Protein AF-A0A151RVY6-F1 (afdb_monomer_lite)

Sequence (149 aa):
MCSLENFLIPRYDILRGIVQDDQKVVRTLKSAANSIIYSDVLKTLVPNINVLRQSSVPQASISLLMVHFPCTAYMKHSKFLEALKTARGIGFDPLKRNLIYALVVLLNTNKTMQDSKFKVYERWGWNHKLALQAFRKFPVFMMLSKETY

Organism: Cajanus cajan (NCBI:txid3821)

Structure (mmCIF, N/CA/C/O backbone):
data_AF-A0A151RVY6-F1
#
_entry.id   AF-A0A151RVY6-F1
#
loop_
_atom_site.group_PDB
_atom_site.id
_atom_site.type_symbol
_atom_site.label_atom_id
_atom_site.label_alt_id
_atom_site.label_comp_id
_atom_site.label_asym_id
_atom_site.label_entity_id
_atom_site.label_seq_id
_atom_si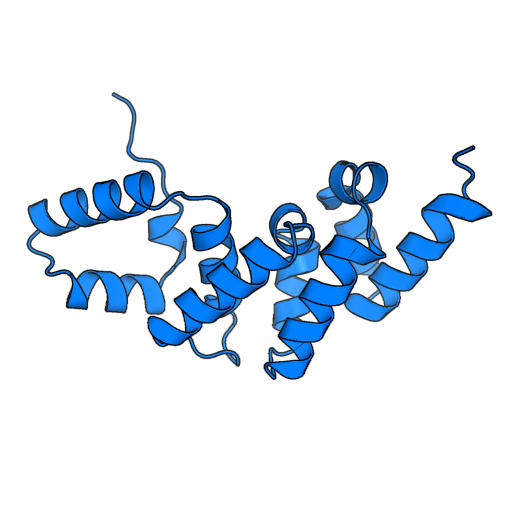te.pdbx_PDB_ins_code
_atom_site.Cartn_x
_atom_site.Cartn_y
_atom_site.Cartn_z
_atom_site.occupancy
_atom_site.B_iso_or_equiv
_atom_site.auth_seq_id
_atom_site.auth_comp_id
_atom_site.auth_asym_id
_atom_site.auth_atom_id
_atom_site.pdbx_PDB_model_num
ATOM 1 N N . MET A 1 1 ? 19.444 12.932 -19.999 1.00 52.66 1 MET A N 1
ATOM 2 C CA . MET A 1 1 ? 18.373 13.406 -20.904 1.00 52.66 1 MET A CA 1
ATOM 3 C C . MET A 1 1 ? 17.283 12.346 -20.948 1.00 52.66 1 MET A C 1
ATOM 5 O O . MET A 1 1 ? 17.616 11.180 -21.112 1.00 52.66 1 MET A O 1
ATOM 9 N N . CYS A 1 2 ? 16.020 12.717 -20.724 1.00 65.56 2 CYS A N 1
ATOM 10 C CA . CYS A 1 2 ? 14.881 11.799 -20.843 1.00 65.56 2 CYS A CA 1
ATOM 11 C C . CYS A 1 2 ? 14.722 11.367 -22.306 1.00 65.56 2 CYS A C 1
ATOM 13 O O . CYS A 1 2 ? 14.265 12.162 -23.120 1.00 65.56 2 CYS A O 1
ATOM 15 N N . SER A 1 3 ? 15.089 10.129 -22.637 1.00 82.88 3 SER A N 1
ATOM 16 C CA . SER A 1 3 ? 14.717 9.484 -23.901 1.00 82.88 3 SER A CA 1
ATOM 17 C C . SER A 1 3 ? 13.731 8.352 -23.632 1.00 82.88 3 SER A C 1
ATOM 19 O O . SER A 1 3 ? 13.640 7.850 -22.508 1.00 82.88 3 SER A O 1
ATOM 21 N N . LEU A 1 4 ? 12.996 7.929 -24.662 1.00 82.94 4 LEU A N 1
ATOM 22 C CA . LEU A 1 4 ? 12.122 6.758 -24.563 1.00 82.94 4 LEU A CA 1
ATOM 23 C C . LEU A 1 4 ? 12.908 5.534 -24.074 1.00 82.94 4 LEU A C 1
ATOM 25 O O . LEU A 1 4 ? 12.502 4.897 -23.105 1.00 82.94 4 LEU A O 1
ATOM 29 N N . GLU A 1 5 ? 14.072 5.295 -24.674 1.00 88.31 5 GLU A N 1
ATOM 30 C CA . GLU A 1 5 ? 14.949 4.153 -24.399 1.00 88.31 5 GLU A CA 1
ATOM 31 C C . GLU A 1 5 ? 15.498 4.138 -22.971 1.00 88.31 5 GLU A C 1
ATOM 33 O O . GLU A 1 5 ? 15.465 3.108 -22.308 1.00 88.31 5 GLU A O 1
ATOM 38 N N . ASN A 1 6 ? 15.950 5.286 -22.460 1.00 85.44 6 ASN A N 1
ATOM 39 C CA . ASN A 1 6 ? 16.641 5.341 -21.169 1.00 85.44 6 ASN A CA 1
ATOM 40 C C . ASN A 1 6 ? 15.712 5.659 -19.991 1.00 85.44 6 ASN A C 1
ATOM 42 O O . ASN A 1 6 ? 16.102 5.492 -18.835 1.00 85.44 6 ASN A O 1
ATOM 46 N N . PHE A 1 7 ? 14.498 6.154 -20.252 1.00 86.62 7 PHE A N 1
ATOM 47 C CA . PHE A 1 7 ? 13.581 6.592 -19.200 1.00 86.62 7 PHE A CA 1
ATOM 48 C C . PHE A 1 7 ? 12.274 5.809 -19.170 1.00 86.62 7 PHE A C 1
ATOM 50 O O . PHE A 1 7 ? 11.896 5.309 -18.104 1.00 86.62 7 PHE A O 1
ATOM 57 N N . LEU A 1 8 ? 11.572 5.733 -20.304 1.00 86.94 8 LEU A N 1
ATOM 58 C CA . LEU A 1 8 ? 10.213 5.199 -20.350 1.00 86.94 8 LEU A CA 1
ATOM 59 C C . LEU A 1 8 ? 10.200 3.675 -20.470 1.00 86.94 8 LEU A C 1
ATOM 61 O O . LEU A 1 8 ? 9.452 3.043 -19.729 1.00 86.94 8 LEU A O 1
ATOM 65 N N . ILE A 1 9 ? 11.041 3.090 -21.332 1.00 90.75 9 ILE A N 1
ATOM 66 C CA . ILE A 1 9 ? 11.112 1.632 -21.531 1.00 90.75 9 ILE A CA 1
ATOM 67 C C . ILE A 1 9 ? 11.426 0.894 -20.215 1.00 90.75 9 ILE A C 1
ATOM 69 O O . ILE A 1 9 ? 10.626 0.048 -19.821 1.00 90.75 9 ILE A O 1
ATOM 73 N N . PRO A 1 10 ? 12.457 1.268 -19.426 1.00 91.19 10 PRO A N 1
ATOM 74 C CA . PRO A 1 10 ? 12.731 0.578 -18.163 1.00 91.19 10 PRO A CA 1
ATOM 75 C C . PRO A 1 10 ? 11.567 0.664 -17.166 1.00 91.19 10 PRO A C 1
ATOM 77 O O . PRO A 1 10 ? 11.290 -0.274 -16.420 1.00 91.19 10 PRO A O 1
ATOM 80 N N . ARG A 1 11 ? 10.846 1.793 -17.145 1.00 90.38 11 ARG A N 1
ATOM 81 C CA . ARG A 1 11 ? 9.672 1.977 -16.277 1.00 90.38 11 ARG A CA 1
ATOM 82 C C . ARG A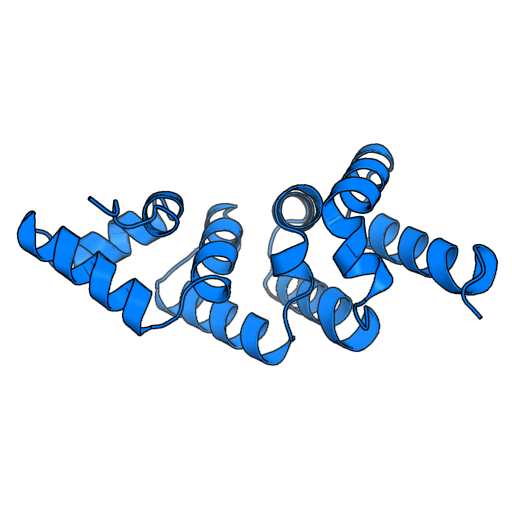 1 11 ? 8.485 1.152 -16.752 1.00 90.38 11 ARG A C 1
ATOM 84 O O . ARG A 1 11 ? 7.776 0.595 -15.918 1.00 90.38 11 ARG A O 1
ATOM 91 N N . TYR A 1 12 ? 8.283 1.062 -18.063 1.00 91.00 12 TYR A N 1
ATOM 92 C CA . TYR A 1 12 ? 7.294 0.181 -18.666 1.00 91.00 12 TYR A CA 1
ATOM 93 C C . TYR A 1 12 ? 7.537 -1.273 -18.249 1.00 91.00 12 TYR A C 1
ATOM 95 O O . TYR A 1 12 ? 6.619 -1.910 -17.736 1.00 91.00 12 TYR A O 1
ATOM 103 N N . ASP A 1 13 ? 8.773 -1.761 -18.366 1.00 93.00 13 ASP A N 1
ATOM 104 C CA . ASP A 1 13 ? 9.124 -3.143 -18.018 1.00 93.00 13 ASP A CA 1
ATOM 105 C C . ASP A 1 13 ? 8.918 -3.436 -16.528 1.00 93.00 13 ASP A C 1
ATOM 107 O O . ASP A 1 13 ? 8.359 -4.474 -16.163 1.00 93.00 13 ASP A O 1
ATOM 111 N N . ILE A 1 14 ? 9.273 -2.485 -15.655 1.00 93.38 14 ILE A N 1
ATOM 112 C CA . ILE A 1 14 ? 8.989 -2.576 -14.216 1.00 93.38 14 ILE A CA 1
ATOM 113 C C . ILE A 1 14 ? 7.479 -2.684 -13.973 1.00 93.38 14 ILE A C 1
ATOM 115 O O . ILE A 1 14 ? 7.030 -3.585 -13.264 1.00 93.38 14 ILE A O 1
ATOM 119 N N . LEU A 1 15 ? 6.677 -1.792 -14.561 1.00 93.44 15 LEU A N 1
ATOM 120 C CA . LEU A 1 15 ? 5.221 -1.807 -14.396 1.00 93.44 15 LEU A CA 1
ATOM 121 C C . LEU A 1 15 ? 4.603 -3.097 -14.934 1.00 93.44 15 LEU A C 1
ATOM 123 O O . LEU A 1 15 ? 3.724 -3.667 -14.286 1.00 93.44 15 LEU A O 1
ATOM 127 N N . ARG A 1 16 ? 5.091 -3.597 -16.068 1.00 94.50 16 ARG A N 1
ATOM 128 C CA . ARG A 1 16 ? 4.667 -4.870 -16.653 1.00 94.50 16 ARG A CA 1
ATOM 129 C C . ARG A 1 16 ? 4.976 -6.047 -15.738 1.00 94.50 16 ARG A C 1
ATOM 131 O O . ARG A 1 16 ? 4.084 -6.852 -15.483 1.00 94.50 16 ARG A O 1
ATOM 138 N N . GLY A 1 17 ? 6.172 -6.102 -15.154 1.00 94.62 17 GLY A N 1
ATOM 139 C CA . GLY A 1 17 ? 6.530 -7.119 -14.158 1.00 94.62 17 GLY A CA 1
ATOM 140 C C . GLY A 1 17 ? 5.744 -7.008 -12.842 1.00 94.62 17 GLY A C 1
ATOM 141 O O . GLY A 1 17 ? 5.577 -7.998 -12.122 1.00 94.62 17 GLY A O 1
ATOM 142 N N . ILE A 1 18 ? 5.239 -5.816 -12.507 1.00 94.38 18 ILE A N 1
ATOM 143 C CA . ILE A 1 18 ? 4.406 -5.596 -11.319 1.00 94.38 18 ILE A CA 1
ATOM 144 C C . ILE A 1 18 ? 2.957 -5.984 -11.570 1.00 94.38 18 ILE A C 1
ATOM 146 O O . ILE A 1 18 ? 2.384 -6.646 -10.716 1.00 94.38 18 ILE A O 1
ATOM 150 N N . VAL A 1 19 ? 2.356 -5.553 -12.677 1.00 92.88 19 VAL A N 1
ATOM 151 C CA . VAL A 1 19 ? 0.908 -5.656 -12.914 1.00 92.88 19 VAL A CA 1
ATOM 152 C C . VAL A 1 19 ? 0.534 -6.910 -13.714 1.00 92.88 19 VAL A C 1
ATOM 154 O O . VAL A 1 19 ? -0.577 -7.412 -13.560 1.00 92.88 19 VAL A O 1
ATOM 157 N N . GLN A 1 20 ? 1.471 -7.457 -14.495 1.00 92.06 20 GLN A N 1
ATOM 158 C CA . GLN A 1 20 ? 1.339 -8.724 -15.233 1.00 92.06 20 GLN A CA 1
ATOM 159 C C . GLN A 1 20 ? 0.152 -8.761 -16.213 1.00 92.06 20 GLN A C 1
ATOM 161 O O . GLN A 1 20 ? -0.422 -9.813 -16.473 1.00 92.06 20 GLN A O 1
ATOM 166 N N . ASP A 1 21 ? -0.238 -7.599 -16.739 1.00 93.06 21 ASP A N 1
ATOM 167 C CA . ASP A 1 21 ? -1.362 -7.432 -17.662 1.00 93.06 21 ASP A CA 1
ATOM 168 C C . ASP A 1 21 ? -1.143 -6.158 -18.483 1.00 93.06 21 ASP A C 1
ATOM 170 O O . ASP A 1 21 ? -1.153 -5.053 -17.933 1.00 93.06 21 ASP A O 1
ATOM 174 N N . ASP A 1 22 ? -0.940 -6.304 -19.793 1.00 91.19 22 ASP A N 1
ATOM 175 C CA . ASP A 1 22 ? -0.550 -5.195 -20.669 1.00 91.19 22 ASP A CA 1
ATOM 176 C C . ASP A 1 22 ? -1.625 -4.087 -20.728 1.00 91.19 22 ASP A C 1
ATOM 178 O O . ASP A 1 22 ? -1.296 -2.897 -20.750 1.00 91.19 22 ASP A O 1
ATOM 182 N N . GLN A 1 23 ? -2.920 -4.427 -20.645 1.00 93.25 23 GLN A N 1
ATOM 183 C CA . GLN A 1 23 ? -3.984 -3.415 -20.600 1.00 93.25 23 GLN A CA 1
ATOM 184 C C . GLN A 1 23 ? -3.926 -2.605 -19.30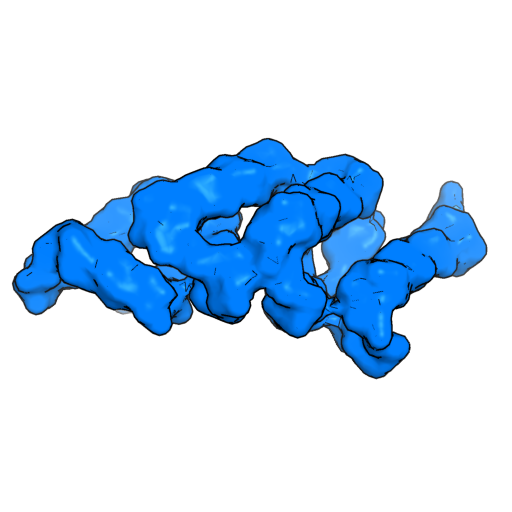4 1.00 93.25 23 GLN A C 1
ATOM 186 O O . GLN A 1 23 ? -4.107 -1.380 -19.308 1.00 93.25 23 GLN A O 1
ATOM 191 N N . LYS A 1 24 ? -3.661 -3.268 -18.176 1.00 93.12 24 LYS A N 1
ATOM 192 C CA . LYS A 1 24 ? -3.502 -2.584 -16.891 1.00 93.12 24 LYS A CA 1
ATOM 193 C C . LYS A 1 24 ? -2.203 -1.779 -16.822 1.00 93.12 24 LYS A C 1
ATOM 195 O O . LYS A 1 24 ? -2.204 -0.732 -16.172 1.00 93.12 24 LYS A O 1
ATOM 200 N N . VAL A 1 25 ? -1.134 -2.190 -17.509 1.00 92.94 25 VAL A N 1
ATOM 201 C CA . VAL A 1 25 ? 0.090 -1.379 -17.654 1.00 92.94 25 VAL A CA 1
ATOM 202 C C . VAL A 1 25 ? -0.240 -0.062 -18.346 1.00 92.94 25 VAL A C 1
ATOM 204 O O . VAL A 1 25 ? 0.057 0.995 -17.795 1.00 92.94 25 VAL A O 1
ATOM 207 N N . VAL A 1 26 ? -0.951 -0.097 -19.478 1.00 91.44 26 VAL A N 1
ATOM 208 C CA . VAL A 1 26 ? -1.385 1.121 -20.188 1.00 91.44 26 VAL A CA 1
ATOM 209 C C . VAL A 1 26 ? -2.252 2.015 -19.298 1.00 91.44 26 VAL A C 1
ATOM 211 O O . VAL A 1 26 ? -2.058 3.232 -19.265 1.00 91.44 26 VAL A O 1
ATOM 214 N N . ARG A 1 27 ? -3.190 1.435 -18.537 1.00 91.94 27 ARG A N 1
ATOM 215 C CA . ARG A 1 27 ? -4.005 2.200 -17.574 1.00 91.94 27 ARG A CA 1
ATOM 216 C C . ARG A 1 27 ? -3.147 2.848 -16.488 1.00 91.94 27 ARG A C 1
ATOM 218 O O . ARG A 1 27 ? -3.365 4.015 -16.179 1.00 91.94 27 ARG A O 1
ATOM 225 N N . THR A 1 28 ? -2.160 2.124 -15.965 1.00 91.12 28 THR A N 1
ATOM 226 C CA . THR A 1 28 ? -1.240 2.613 -14.929 1.00 91.12 28 THR A CA 1
ATOM 227 C C . THR A 1 28 ? -0.349 3.732 -15.459 1.00 91.12 28 THR A C 1
ATOM 229 O O . THR A 1 28 ? -0.189 4.742 -14.788 1.00 91.12 28 THR A O 1
ATOM 232 N N . LEU A 1 29 ? 0.176 3.618 -16.682 1.00 89.25 29 LEU A N 1
ATOM 233 C CA . LEU A 1 29 ? 0.952 4.689 -17.320 1.00 89.25 29 LEU A CA 1
ATOM 234 C C . LEU A 1 29 ? 0.159 5.996 -17.409 1.00 89.25 29 LEU A C 1
ATOM 236 O O . LEU A 1 29 ? 0.705 7.066 -17.149 1.00 89.25 29 LEU A O 1
ATOM 240 N N . LYS A 1 30 ? -1.137 5.906 -17.736 1.00 87.56 30 LYS A N 1
ATOM 241 C CA . LYS A 1 30 ? -2.031 7.068 -17.806 1.00 87.56 30 LYS A CA 1
ATOM 242 C C . LYS A 1 30 ? -2.329 7.647 -16.422 1.00 87.56 30 LYS A C 1
ATOM 244 O O . LYS A 1 30 ? -2.188 8.850 -16.232 1.00 87.56 30 LYS A O 1
ATOM 249 N N . SER A 1 31 ? -2.729 6.817 -15.455 1.00 84.62 31 SER A N 1
ATOM 250 C CA . SER A 1 31 ? -3.132 7.294 -14.122 1.00 84.62 31 SER A CA 1
ATOM 251 C C . SER A 1 31 ? -1.953 7.709 -13.234 1.00 84.62 31 SER A C 1
ATOM 253 O O . SER A 1 31 ? -2.121 8.534 -12.338 1.00 84.62 31 SER A O 1
ATOM 255 N N . ALA A 1 32 ? -0.758 7.174 -13.486 1.00 86.19 32 ALA A N 1
ATOM 256 C CA . ALA A 1 32 ? 0.451 7.407 -12.701 1.00 86.19 32 ALA A CA 1
ATOM 257 C C . ALA A 1 32 ? 1.474 8.315 -13.397 1.00 86.19 32 ALA A C 1
ATOM 259 O O . ALA A 1 32 ? 2.608 8.382 -12.927 1.00 86.19 32 ALA A O 1
ATOM 260 N N . ALA A 1 33 ? 1.118 8.991 -14.499 1.00 85.38 33 ALA A N 1
ATOM 261 C CA . ALA A 1 33 ? 2.063 9.732 -15.344 1.00 85.38 33 ALA A CA 1
ATOM 262 C C . ALA A 1 33 ? 3.004 10.643 -14.534 1.00 85.38 33 ALA A C 1
ATOM 264 O O . ALA A 1 33 ? 4.223 10.550 -14.662 1.00 85.38 33 ALA A O 1
ATOM 265 N N . ASN A 1 34 ? 2.452 11.432 -13.606 1.00 84.50 34 ASN A N 1
ATOM 266 C CA . ASN A 1 34 ? 3.248 12.283 -12.720 1.00 84.50 34 ASN A CA 1
ATOM 267 C C . ASN A 1 34 ? 4.201 11.468 -11.835 1.00 84.50 34 ASN A C 1
ATOM 269 O O . ASN A 1 34 ? 5.388 11.771 -11.750 1.00 84.50 34 ASN A O 1
ATOM 273 N N . SER A 1 35 ? 3.719 10.406 -11.189 1.00 87.88 35 SER A N 1
ATOM 274 C CA . SER A 1 35 ? 4.571 9.569 -10.342 1.00 87.88 35 SER A CA 1
ATOM 275 C C . SER A 1 35 ? 5.685 8.897 -11.146 1.00 87.88 35 SER A C 1
ATOM 277 O O . SER A 1 35 ? 6.828 8.884 -10.709 1.00 87.88 35 SER A O 1
ATOM 279 N N . ILE A 1 36 ? 5.397 8.400 -12.345 1.00 85.62 36 ILE A N 1
ATOM 280 C CA . ILE A 1 36 ? 6.375 7.771 -13.244 1.00 85.62 36 ILE A CA 1
ATOM 281 C C . ILE A 1 36 ? 7.486 8.756 -13.630 1.00 85.62 36 ILE A C 1
ATOM 283 O O . ILE A 1 36 ? 8.658 8.371 -13.660 1.00 85.62 36 ILE A O 1
ATOM 287 N N . ILE A 1 37 ? 7.120 10.013 -13.899 1.00 85.00 37 ILE A N 1
ATOM 288 C CA . ILE A 1 37 ? 8.051 11.061 -14.330 1.00 85.00 37 ILE A CA 1
ATOM 289 C C . ILE A 1 37 ? 8.915 11.556 -13.164 1.00 85.00 37 ILE A C 1
ATOM 291 O O . ILE A 1 37 ? 10.129 11.682 -13.310 1.00 85.00 37 ILE A O 1
ATOM 295 N N . TYR A 1 38 ? 8.308 11.822 -12.006 1.00 85.25 38 TYR A N 1
ATOM 296 C CA . TYR A 1 38 ? 8.970 12.561 -10.926 1.00 85.25 38 TYR A CA 1
ATOM 297 C C . TYR A 1 38 ? 9.485 11.691 -9.773 1.00 85.25 38 TYR A C 1
ATOM 299 O O . TYR A 1 38 ? 10.208 12.195 -8.914 1.00 85.25 38 TYR A O 1
ATOM 307 N N . SER A 1 39 ? 9.137 10.401 -9.716 1.00 85.75 39 SER A N 1
ATOM 308 C CA . SER A 1 39 ? 9.599 9.518 -8.638 1.00 85.75 39 SER A CA 1
ATOM 309 C C . SER A 1 39 ? 10.873 8.747 -8.989 1.00 85.75 39 SER A C 1
ATOM 311 O O . SER A 1 39 ? 11.096 8.298 -10.119 1.00 85.75 39 SER A O 1
ATOM 313 N N . ASP A 1 40 ? 11.687 8.522 -7.959 1.00 89.44 40 ASP A N 1
ATOM 314 C CA . ASP A 1 40 ? 12.733 7.506 -7.976 1.00 89.44 40 ASP A CA 1
ATOM 315 C C . ASP A 1 40 ? 12.078 6.133 -7.746 1.00 89.44 40 ASP A C 1
ATOM 317 O O . ASP A 1 40 ? 11.814 5.720 -6.611 1.00 89.44 40 ASP A O 1
ATOM 321 N N . VAL A 1 41 ? 11.758 5.454 -8.850 1.00 89.06 41 VAL A N 1
ATOM 322 C CA . VAL A 1 41 ? 11.048 4.162 -8.885 1.00 89.06 41 VAL A CA 1
ATOM 323 C C . VAL A 1 41 ? 11.750 3.102 -8.029 1.00 89.06 41 VAL A C 1
ATOM 325 O O . VAL A 1 41 ? 11.081 2.313 -7.359 1.00 89.06 41 VAL A O 1
ATOM 328 N N . LEU A 1 42 ? 13.085 3.109 -8.010 1.00 90.19 42 LEU A N 1
ATOM 329 C CA . LEU A 1 42 ? 13.893 2.128 -7.285 1.00 90.19 42 LEU A CA 1
ATOM 330 C C . LEU A 1 42 ? 13.897 2.379 -5.774 1.00 90.19 42 LEU A C 1
ATOM 332 O O . LEU A 1 42 ? 14.028 1.433 -5.002 1.00 90.19 42 LEU A O 1
ATOM 336 N N . LYS A 1 43 ? 13.704 3.628 -5.336 1.00 93.12 43 LYS A N 1
ATOM 337 C CA . LYS A 1 43 ? 13.610 3.984 -3.907 1.00 93.12 43 LYS A CA 1
ATOM 338 C C . LYS A 1 43 ? 12.184 4.039 -3.361 1.00 93.12 43 LYS A C 1
ATOM 340 O O . LYS A 1 43 ? 12.005 4.106 -2.145 1.00 93.12 43 LYS A O 1
ATOM 345 N N . THR A 1 44 ? 11.176 4.053 -4.231 1.00 94.25 44 THR A N 1
ATOM 346 C CA . THR A 1 44 ? 9.765 4.205 -3.840 1.00 94.25 44 THR A CA 1
ATOM 347 C C . THR A 1 44 ? 8.940 2.985 -4.227 1.00 94.25 44 THR A C 1
ATOM 349 O O . THR A 1 44 ? 8.675 2.132 -3.384 1.00 94.25 44 THR A O 1
ATOM 352 N N . LEU A 1 45 ? 8.570 2.866 -5.500 1.00 95.38 45 LEU A N 1
ATOM 353 C CA . LEU A 1 45 ? 7.670 1.829 -5.990 1.00 95.38 45 LEU A CA 1
ATOM 354 C C . LEU A 1 45 ? 8.199 0.417 -5.728 1.00 95.38 45 LEU A C 1
ATOM 356 O O . LEU A 1 45 ? 7.517 -0.383 -5.092 1.00 95.38 45 LEU A O 1
ATOM 360 N N . VAL A 1 46 ? 9.401 0.099 -6.212 1.00 96.31 46 VAL A N 1
ATOM 361 C CA . VAL A 1 46 ? 9.961 -1.261 -6.140 1.00 96.31 46 VAL A CA 1
ATOM 362 C C . VAL A 1 46 ? 9.986 -1.807 -4.705 1.00 96.31 46 VAL A C 1
ATOM 364 O O . VAL A 1 46 ? 9.427 -2.885 -4.482 1.00 96.31 46 VAL A O 1
ATOM 367 N N . PRO A 1 47 ? 10.542 -1.098 -3.702 1.00 97.75 47 PRO A N 1
ATOM 368 C CA . PRO A 1 47 ? 10.553 -1.609 -2.336 1.00 97.75 47 PRO A CA 1
ATOM 369 C C . PRO A 1 47 ? 9.145 -1.697 -1.719 1.00 97.75 47 PRO A C 1
ATOM 371 O O . PRO A 1 47 ? 8.882 -2.629 -0.957 1.00 97.75 47 PRO A O 1
ATOM 374 N N . ASN A 1 48 ? 8.206 -0.814 -2.089 1.00 98.19 48 ASN A N 1
ATOM 375 C CA . ASN A 1 48 ? 6.807 -0.909 -1.644 1.00 98.19 48 ASN A CA 1
ATOM 376 C C . ASN A 1 48 ? 6.107 -2.160 -2.193 1.00 98.19 48 ASN A C 1
ATOM 378 O O . ASN A 1 48 ? 5.411 -2.860 -1.459 1.00 98.19 48 ASN A O 1
ATOM 382 N N . ILE A 1 49 ? 6.316 -2.490 -3.468 1.00 97.94 49 ILE A N 1
ATOM 383 C CA . ILE A 1 49 ? 5.750 -3.708 -4.061 1.00 97.94 49 ILE A CA 1
ATOM 384 C C . ILE A 1 49 ? 6.392 -4.957 -3.454 1.00 97.94 49 ILE A C 1
ATOM 386 O O . ILE A 1 49 ? 5.688 -5.920 -3.142 1.00 97.94 49 ILE A O 1
ATOM 390 N N . ASN A 1 50 ? 7.706 -4.937 -3.228 1.00 98.19 50 ASN A N 1
ATOM 391 C CA . ASN A 1 50 ? 8.412 -6.060 -2.618 1.00 98.19 50 ASN A CA 1
ATOM 392 C C . ASN A 1 50 ? 7.902 -6.356 -1.206 1.00 98.19 50 ASN A C 1
ATOM 394 O O . ASN A 1 50 ? 7.623 -7.517 -0.907 1.00 98.19 50 ASN A O 1
ATOM 398 N N . VAL A 1 51 ? 7.693 -5.335 -0.366 1.00 98.25 51 VAL A N 1
ATOM 399 C CA . VAL A 1 51 ? 7.156 -5.580 0.979 1.00 98.25 51 VAL A CA 1
ATOM 400 C C . VAL A 1 51 ? 5.720 -6.106 0.937 1.00 98.25 51 VAL A C 1
ATOM 402 O O . VAL A 1 51 ? 5.383 -6.977 1.734 1.00 98.25 51 VAL A O 1
ATOM 405 N N . LEU A 1 52 ? 4.876 -5.665 -0.005 1.00 98.19 52 LEU A N 1
ATOM 406 C CA . LEU A 1 52 ? 3.534 -6.240 -0.176 1.00 98.19 52 LEU A CA 1
ATOM 407 C C . LEU A 1 52 ? 3.600 -7.724 -0.561 1.00 98.19 52 LEU A C 1
ATOM 409 O O . LEU A 1 52 ? 2.887 -8.538 0.025 1.00 98.19 52 LEU A O 1
ATOM 413 N N . ARG A 1 53 ? 4.493 -8.096 -1.484 1.00 97.62 53 ARG A N 1
ATOM 414 C CA . ARG A 1 53 ? 4.701 -9.499 -1.884 1.00 97.62 53 ARG A CA 1
ATOM 415 C C . ARG A 1 53 ? 5.203 -10.358 -0.724 1.00 97.62 53 ARG A C 1
ATOM 417 O O . ARG A 1 53 ? 4.629 -11.405 -0.454 1.00 97.62 53 ARG A O 1
ATOM 424 N N . GLN A 1 54 ? 6.206 -9.879 0.014 1.00 97.69 54 GLN A N 1
ATOM 425 C CA . GLN A 1 54 ? 6.713 -10.532 1.233 1.00 97.69 54 GLN A CA 1
ATOM 426 C C . GLN A 1 54 ? 5.648 -10.634 2.334 1.00 97.69 54 GLN A C 1
ATOM 428 O O . GLN A 1 54 ? 5.722 -11.487 3.211 1.00 97.69 54 GLN A O 1
ATOM 433 N N . SER A 1 55 ? 4.643 -9.762 2.283 1.00 96.12 55 SER A N 1
ATOM 434 C CA . SER A 1 55 ? 3.488 -9.751 3.179 1.00 96.12 55 SER A CA 1
ATOM 435 C C . SER A 1 55 ? 2.354 -10.678 2.737 1.00 96.12 55 SER A C 1
ATOM 437 O O . SER A 1 55 ? 1.262 -10.580 3.295 1.00 96.12 55 SER A O 1
ATOM 439 N N . SER A 1 56 ? 2.578 -11.519 1.726 1.00 95.88 56 SER A N 1
ATOM 440 C CA . SER A 1 56 ? 1.570 -12.399 1.122 1.00 95.88 56 SER A CA 1
ATOM 441 C C . SER A 1 56 ? 0.362 -11.655 0.544 1.00 95.88 56 SER A C 1
ATOM 443 O O . SER A 1 56 ? -0.707 -12.241 0.387 1.00 95.88 56 SER A O 1
ATOM 445 N N . VAL A 1 57 ? 0.499 -10.365 0.215 1.00 98.00 57 VAL A N 1
ATOM 446 C CA . VAL A 1 57 ? -0.594 -9.604 -0.397 1.00 98.00 57 VAL A CA 1
ATOM 447 C C . VAL A 1 57 ? -0.846 -10.148 -1.807 1.00 98.00 57 VAL A C 1
ATOM 449 O O . VAL A 1 57 ? 0.091 -10.196 -2.608 1.00 98.00 57 VAL A O 1
ATOM 452 N N . PRO A 1 58 ? -2.090 -10.532 -2.153 1.00 97.75 58 PRO A N 1
ATOM 453 C CA . PRO A 1 58 ? -2.384 -11.125 -3.449 1.00 97.75 58 PRO A CA 1
ATOM 454 C C . PRO A 1 58 ? -2.041 -10.199 -4.615 1.00 97.75 58 PRO A C 1
ATOM 456 O O . PRO A 1 58 ? -2.278 -8.989 -4.566 1.00 97.75 58 PRO A O 1
ATOM 459 N N . GLN A 1 59 ? -1.592 -10.791 -5.720 1.00 97.06 59 GLN A N 1
ATOM 460 C CA . GLN A 1 59 ? -1.249 -10.080 -6.953 1.00 97.06 59 GLN A CA 1
ATOM 461 C C . GLN A 1 59 ? -2.403 -9.205 -7.487 1.00 97.06 59 GLN A C 1
ATOM 463 O O . GLN A 1 59 ? -2.177 -8.104 -7.991 1.00 97.06 59 GLN A O 1
ATOM 468 N N . ALA A 1 60 ? -3.656 -9.639 -7.307 1.00 96.12 60 ALA A N 1
ATOM 469 C CA . ALA A 1 60 ? -4.839 -8.848 -7.652 1.00 96.12 60 ALA A CA 1
ATOM 470 C C . ALA A 1 60 ? -4.966 -7.558 -6.813 1.00 96.12 60 ALA A C 1
ATOM 472 O O . ALA A 1 60 ? -5.327 -6.510 -7.344 1.00 96.12 60 ALA A O 1
ATOM 473 N N . SER A 1 61 ? -4.619 -7.605 -5.523 1.00 97.19 61 SER A N 1
ATOM 474 C CA . SER A 1 61 ? -4.598 -6.433 -4.635 1.00 97.19 61 SER A CA 1
ATOM 475 C C . SER A 1 61 ? -3.451 -5.480 -4.987 1.00 97.19 61 SER A C 1
ATOM 477 O O . SER A 1 61 ? -3.632 -4.265 -4.976 1.00 97.19 61 SER A O 1
ATOM 479 N N . ILE A 1 62 ? -2.288 -6.016 -5.366 1.00 97.12 62 ILE A N 1
ATOM 480 C CA . ILE A 1 62 ? -1.170 -5.209 -5.880 1.00 97.12 62 ILE A CA 1
ATOM 481 C C . ILE A 1 62 ? -1.574 -4.511 -7.188 1.00 97.12 62 ILE A C 1
ATOM 483 O O . ILE A 1 62 ? -1.355 -3.312 -7.348 1.00 97.12 62 ILE A O 1
ATOM 487 N N . SER A 1 63 ? -2.244 -5.228 -8.092 1.00 95.44 63 SER A N 1
ATOM 488 C CA . SER A 1 63 ? -2.764 -4.655 -9.340 1.00 95.44 63 SER A CA 1
ATOM 489 C C . SER A 1 63 ? -3.802 -3.556 -9.080 1.00 95.44 63 SER A C 1
ATOM 491 O O . SER A 1 63 ? -3.764 -2.515 -9.731 1.00 95.44 63 SER A O 1
ATOM 493 N N . LEU A 1 64 ? -4.696 -3.750 -8.101 1.00 95.44 64 LEU A N 1
ATOM 494 C CA . LEU A 1 64 ? -5.661 -2.734 -7.663 1.00 95.44 64 LEU A CA 1
ATOM 495 C C . LEU A 1 64 ? -4.952 -1.448 -7.210 1.00 95.44 64 LEU A C 1
ATOM 497 O O . LEU A 1 64 ? -5.332 -0.362 -7.646 1.00 95.44 64 LEU A O 1
ATOM 501 N N . LEU A 1 65 ? -3.919 -1.572 -6.369 1.00 95.94 65 LEU A N 1
ATOM 502 C CA . LEU A 1 65 ? -3.107 -0.445 -5.903 1.00 95.94 65 LEU A CA 1
ATOM 503 C C . LEU A 1 65 ? -2.479 0.314 -7.078 1.00 95.94 65 LEU A C 1
ATOM 505 O O . LEU A 1 65 ? -2.608 1.533 -7.148 1.00 95.94 65 LEU A O 1
ATOM 509 N N . MET A 1 66 ? -1.853 -0.400 -8.015 1.00 94.31 66 MET A N 1
ATOM 510 C CA . MET A 1 66 ? -1.170 0.222 -9.154 1.00 94.31 66 MET A CA 1
ATOM 511 C C . MET A 1 66 ? -2.118 0.966 -10.090 1.00 94.31 66 MET A C 1
ATOM 513 O O . MET A 1 66 ? -1.824 2.086 -10.500 1.00 94.31 66 MET A O 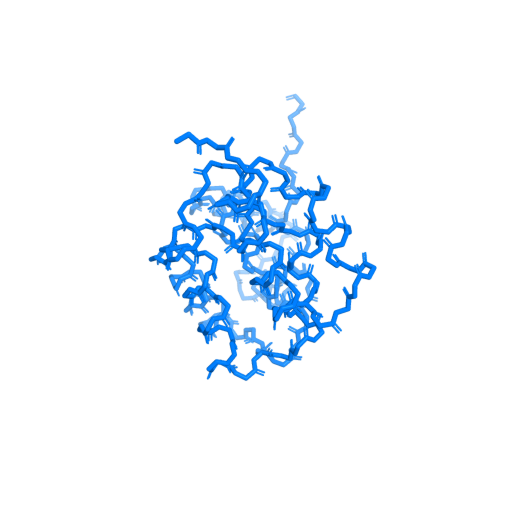1
ATOM 517 N N . VAL A 1 67 ? -3.260 0.360 -10.415 1.00 93.00 67 VAL A N 1
ATOM 518 C CA . VAL A 1 67 ? -4.184 0.922 -11.405 1.00 93.00 67 VAL A CA 1
ATOM 519 C C . VAL A 1 67 ? -4.980 2.093 -10.828 1.00 93.00 67 VAL A C 1
ATOM 521 O O . VAL A 1 67 ? -5.155 3.104 -11.510 1.00 93.00 67 VAL A O 1
ATOM 524 N N . HIS A 1 68 ? -5.462 1.965 -9.586 1.00 92.31 68 HIS A N 1
ATOM 525 C CA . HIS A 1 68 ? -6.429 2.903 -9.007 1.00 92.31 68 HIS A CA 1
ATOM 526 C C . HIS A 1 68 ? -5.829 3.889 -8.007 1.00 92.31 68 HIS A C 1
ATOM 528 O O . HIS A 1 68 ? -6.402 4.954 -7.799 1.00 92.31 68 HIS A O 1
ATOM 534 N N . PHE A 1 69 ? -4.688 3.564 -7.396 1.00 93.12 69 PHE A N 1
ATOM 535 C CA . PHE A 1 69 ? -4.072 4.388 -6.355 1.00 93.12 69 PHE A CA 1
ATOM 536 C C . PHE A 1 69 ? -2.560 4.553 -6.570 1.00 93.12 69 PHE A C 1
ATOM 538 O O . PHE A 1 69 ? -1.775 4.319 -5.645 1.00 93.12 69 PHE A O 1
ATOM 545 N N . PRO A 1 70 ? -2.115 4.975 -7.770 1.00 89.88 70 PRO A N 1
ATOM 546 C CA . PRO A 1 70 ? -0.696 5.021 -8.093 1.00 89.88 70 PRO A CA 1
ATOM 547 C C . PRO A 1 70 ? 0.088 5.898 -7.116 1.00 89.88 70 PRO A C 1
ATOM 549 O O . PRO A 1 70 ? 1.098 5.447 -6.587 1.00 89.88 70 PRO A O 1
ATOM 552 N N . CYS A 1 71 ? -0.412 7.085 -6.754 1.00 90.12 71 CYS A N 1
ATOM 553 C CA . CYS A 1 71 ? 0.253 7.961 -5.781 1.00 90.12 71 CYS A CA 1
ATOM 554 C C . CYS A 1 71 ? 0.605 7.237 -4.469 1.00 90.12 71 CYS A C 1
ATOM 556 O O . CYS A 1 71 ? 1.685 7.446 -3.925 1.00 90.12 71 CYS A O 1
ATOM 558 N N . THR A 1 72 ? -0.264 6.337 -3.994 1.00 94.38 72 THR A N 1
ATOM 559 C CA . THR A 1 72 ? -0.026 5.517 -2.798 1.00 94.38 72 THR A CA 1
ATOM 560 C C . THR A 1 72 ? 1.102 4.506 -3.011 1.00 94.38 72 THR A C 1
ATOM 562 O O . THR A 1 72 ? 1.931 4.330 -2.119 1.00 94.38 72 THR A O 1
ATOM 565 N N . ALA A 1 73 ? 1.185 3.878 -4.187 1.00 95.50 73 ALA A N 1
ATOM 566 C CA . ALA A 1 73 ? 2.256 2.938 -4.532 1.00 95.50 73 ALA A CA 1
ATOM 567 C C . ALA A 1 73 ? 3.643 3.606 -4.568 1.00 95.50 73 ALA A C 1
ATOM 569 O O . ALA A 1 73 ? 4.640 2.985 -4.199 1.00 95.50 73 ALA A O 1
ATOM 570 N N . TYR A 1 74 ? 3.699 4.880 -4.965 1.00 94.88 74 TYR A N 1
ATOM 571 C CA . TYR A 1 74 ? 4.927 5.677 -5.074 1.00 94.88 74 TYR A CA 1
ATOM 572 C C . TYR A 1 74 ? 5.296 6.453 -3.799 1.00 94.88 74 TYR A C 1
ATOM 574 O O . TYR A 1 74 ? 6.259 7.222 -3.798 1.00 94.88 74 TYR A O 1
ATOM 582 N N . MET A 1 75 ? 4.570 6.263 -2.693 1.00 95.19 75 MET A N 1
ATOM 583 C CA . MET A 1 75 ? 4.908 6.919 -1.428 1.00 95.19 75 MET A CA 1
ATOM 584 C C . MET A 1 75 ? 6.304 6.524 -0.938 1.00 95.19 75 MET A C 1
ATOM 586 O O . MET A 1 75 ? 6.772 5.406 -1.158 1.00 95.19 75 MET A O 1
ATOM 590 N N . LYS A 1 76 ? 6.962 7.437 -0.210 1.00 95.62 76 LYS A N 1
ATOM 591 C CA . LYS A 1 76 ? 8.260 7.171 0.430 1.00 95.62 76 LYS A CA 1
ATOM 592 C C . LYS A 1 76 ? 8.196 5.859 1.215 1.00 95.62 76 LYS A C 1
ATOM 594 O O . LYS A 1 76 ? 7.333 5.711 2.082 1.00 95.62 76 LYS A O 1
ATOM 599 N N . HIS A 1 77 ? 9.149 4.962 0.962 1.00 97.31 77 HIS A N 1
ATOM 600 C CA . HIS A 1 77 ? 9.124 3.602 1.499 1.00 97.31 77 HIS A CA 1
ATOM 601 C C . HIS A 1 77 ? 8.957 3.537 3.025 1.00 97.31 77 HIS A C 1
ATOM 603 O O . HIS A 1 77 ? 8.159 2.756 3.531 1.00 97.31 77 HIS A O 1
ATOM 609 N N . SER A 1 78 ? 9.615 4.434 3.768 1.00 97.06 78 SER A N 1
ATOM 610 C CA . SER A 1 78 ? 9.479 4.503 5.229 1.00 97.06 78 SER A CA 1
ATOM 611 C C . SER A 1 78 ? 8.039 4.770 5.688 1.00 97.06 78 SER A C 1
ATOM 613 O O . SER A 1 78 ? 7.564 4.119 6.613 1.00 97.06 78 SER A O 1
ATOM 615 N N . LYS A 1 79 ? 7.323 5.684 5.016 1.00 96.50 79 LYS A N 1
ATOM 616 C CA . LYS A 1 79 ? 5.912 5.978 5.314 1.00 96.50 79 LYS A CA 1
ATOM 617 C C . LYS A 1 79 ? 5.019 4.798 4.941 1.00 96.50 79 LYS A C 1
ATOM 619 O O . LYS A 1 79 ? 4.082 4.477 5.664 1.00 96.50 79 LYS A O 1
ATOM 624 N N . PHE A 1 80 ? 5.320 4.143 3.820 1.00 98.06 80 PHE A N 1
ATOM 625 C CA . PHE A 1 80 ? 4.581 2.967 3.368 1.00 98.06 80 PHE A CA 1
ATOM 626 C C . PHE A 1 80 ? 4.680 1.813 4.376 1.00 98.06 80 PHE A C 1
ATOM 628 O O . PHE A 1 80 ? 3.664 1.219 4.734 1.00 98.06 80 PHE A O 1
ATOM 635 N N . LEU A 1 81 ? 5.884 1.538 4.888 1.00 97.75 81 LEU A N 1
ATOM 636 C CA . LEU A 1 81 ? 6.110 0.535 5.933 1.00 97.75 81 LEU A CA 1
ATOM 637 C C . LEU A 1 81 ? 5.356 0.857 7.224 1.00 97.75 81 LEU A C 1
ATOM 639 O O . LEU A 1 81 ? 4.734 -0.028 7.811 1.00 97.75 81 LEU A O 1
ATOM 643 N N . GLU A 1 82 ? 5.384 2.117 7.655 1.00 97.62 82 GLU A N 1
ATOM 644 C CA . GLU A 1 82 ? 4.654 2.570 8.839 1.00 97.62 82 GLU A CA 1
ATOM 645 C C . GLU A 1 82 ? 3.137 2.377 8.679 1.00 97.62 82 GLU A C 1
ATOM 647 O O . GLU A 1 82 ? 2.480 1.829 9.570 1.00 97.62 82 GLU A O 1
ATOM 652 N N . ALA A 1 83 ? 2.586 2.743 7.519 1.00 97.38 83 ALA A N 1
ATOM 653 C CA . ALA A 1 83 ? 1.176 2.537 7.202 1.00 97.38 83 ALA A CA 1
ATOM 654 C C . ALA A 1 83 ? 0.811 1.045 7.164 1.00 97.38 83 ALA A C 1
ATOM 656 O O . ALA A 1 83 ? -0.214 0.647 7.718 1.00 97.38 83 ALA A O 1
ATOM 657 N N . LEU A 1 84 ? 1.663 0.199 6.577 1.00 97.88 84 LEU A N 1
ATOM 658 C CA . LEU A 1 84 ? 1.455 -1.249 6.534 1.00 97.88 84 LEU A CA 1
ATOM 659 C C . LEU A 1 84 ? 1.481 -1.872 7.935 1.00 97.88 84 LEU A C 1
ATOM 661 O O . LEU A 1 84 ? 0.614 -2.685 8.262 1.00 97.88 84 LEU A O 1
ATOM 665 N N . LYS A 1 85 ? 2.427 -1.460 8.786 1.00 97.56 85 LYS A N 1
ATOM 666 C CA . LYS A 1 85 ? 2.495 -1.884 10.191 1.00 97.56 85 LYS A CA 1
ATOM 667 C C . LYS A 1 85 ? 1.249 -1.446 10.962 1.00 97.56 85 LYS A C 1
ATOM 669 O O . LYS A 1 85 ? 0.666 -2.254 11.681 1.00 97.56 85 LYS A O 1
ATOM 674 N N . THR A 1 86 ? 0.811 -0.205 10.768 1.00 96.00 86 THR A N 1
ATOM 675 C CA . THR A 1 86 ? -0.397 0.340 11.402 1.00 96.00 86 THR A CA 1
ATOM 676 C C . THR A 1 86 ? -1.650 -0.419 10.967 1.00 96.00 86 THR A C 1
ATOM 678 O O . THR A 1 86 ? -2.427 -0.851 11.817 1.00 96.00 86 THR A O 1
ATOM 681 N N . ALA A 1 87 ? -1.826 -0.673 9.666 1.00 96.50 87 ALA A N 1
ATOM 682 C CA . ALA A 1 87 ? -2.957 -1.447 9.157 1.00 96.50 87 ALA A CA 1
ATOM 683 C C . ALA A 1 87 ? -2.994 -2.864 9.759 1.00 96.50 87 ALA A C 1
ATOM 685 O O . ALA A 1 87 ? -4.044 -3.332 10.202 1.00 96.50 87 ALA A O 1
ATOM 686 N N . ARG A 1 88 ? -1.842 -3.534 9.859 1.00 95.56 88 ARG A N 1
ATOM 687 C CA . ARG A 1 88 ? -1.753 -4.839 10.532 1.00 95.56 88 ARG A CA 1
ATOM 688 C C . ARG A 1 88 ? -2.097 -4.754 12.018 1.00 95.56 88 ARG A C 1
ATOM 690 O O . ARG A 1 88 ? -2.834 -5.604 12.499 1.00 95.56 88 ARG A O 1
ATOM 697 N N . GLY A 1 89 ? -1.629 -3.723 12.723 1.00 95.81 89 GLY A N 1
ATOM 698 C CA . GLY A 1 89 ? -1.963 -3.487 14.133 1.00 95.81 89 GLY A CA 1
ATOM 699 C C . GLY A 1 89 ? -3.463 -3.279 14.380 1.00 95.81 89 GLY A C 1
ATOM 700 O O . GLY A 1 89 ? -3.989 -3.738 15.388 1.00 95.81 89 GLY A O 1
ATOM 701 N N . ILE A 1 90 ? -4.174 -2.666 13.428 1.00 94.19 90 ILE A N 1
ATOM 702 C CA . ILE A 1 90 ? -5.645 -2.527 13.446 1.00 94.19 90 ILE A CA 1
ATOM 703 C C . ILE A 1 90 ? -6.351 -3.867 13.130 1.00 94.19 90 ILE A C 1
ATOM 705 O O . ILE A 1 90 ? -7.546 -4.034 13.382 1.00 94.19 90 ILE A O 1
ATOM 709 N N . GLY A 1 91 ? -5.621 -4.848 12.597 1.00 95.88 91 GLY A N 1
ATOM 710 C CA . GLY A 1 91 ? -6.124 -6.182 12.280 1.00 95.88 91 GLY A CA 1
ATOM 711 C C . GLY A 1 91 ? -6.614 -6.338 10.842 1.00 95.88 91 GLY A C 1
ATOM 712 O O . GLY A 1 91 ? -7.477 -7.185 10.592 1.00 95.88 91 GLY A O 1
ATOM 713 N N . PHE A 1 92 ? -6.122 -5.522 9.902 1.00 96.75 92 PHE A N 1
ATOM 714 C CA . PHE A 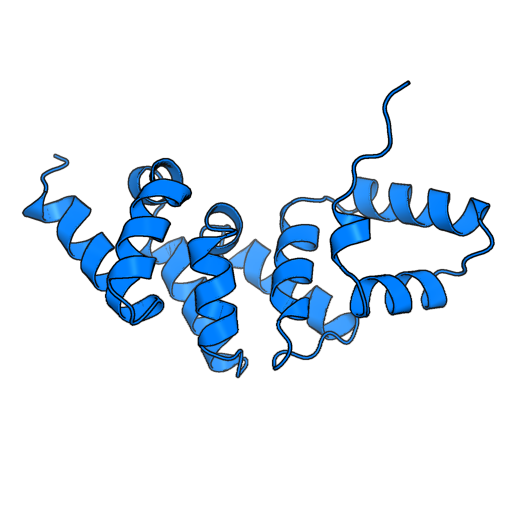1 92 ? -6.358 -5.748 8.475 1.00 96.75 92 PHE A CA 1
ATOM 715 C C . PHE A 1 92 ? -5.680 -7.033 8.000 1.00 96.75 92 PHE A C 1
ATOM 717 O O . PHE A 1 92 ? -4.498 -7.262 8.241 1.00 96.75 92 PHE A O 1
ATOM 724 N N . ASP A 1 93 ? -6.449 -7.843 7.281 1.00 95.81 93 ASP A N 1
ATOM 725 C CA . ASP A 1 93 ? -5.988 -9.088 6.678 1.00 95.81 93 ASP A CA 1
ATOM 726 C C . ASP A 1 93 ? -5.233 -8.792 5.366 1.00 95.81 93 ASP A C 1
ATOM 728 O O . ASP A 1 93 ? -5.832 -8.196 4.460 1.00 95.81 93 ASP A O 1
ATOM 732 N N . PRO A 1 94 ? -3.952 -9.191 5.230 1.00 95.62 94 PRO A N 1
ATOM 733 C CA . PRO A 1 94 ? -3.173 -8.953 4.017 1.00 95.62 94 PRO A CA 1
ATOM 734 C C . PRO A 1 94 ? -3.719 -9.666 2.778 1.00 95.62 94 PRO A C 1
ATOM 736 O O . PRO A 1 94 ? -3.461 -9.222 1.658 1.00 95.62 94 PRO A O 1
ATOM 739 N N . LEU A 1 95 ? -4.522 -10.716 2.957 1.00 96.62 95 LEU A N 1
ATOM 740 C CA . LEU A 1 95 ? -5.153 -11.448 1.861 1.00 96.62 95 LEU A CA 1
ATOM 741 C C . LEU A 1 95 ? -6.380 -10.721 1.297 1.00 96.62 95 LEU A C 1
ATOM 743 O O . LEU A 1 95 ? -6.868 -11.060 0.219 1.00 96.62 95 LEU A O 1
ATOM 747 N N . LYS A 1 96 ? -6.888 -9.697 1.994 1.00 95.38 96 LYS A N 1
ATOM 748 C CA . LYS A 1 96 ? -8.085 -8.957 1.584 1.00 95.38 96 LYS A CA 1
ATOM 749 C C . LYS A 1 96 ? -7.724 -7.629 0.940 1.00 95.38 96 LYS A C 1
ATOM 751 O O . LYS A 1 96 ? -6.912 -6.858 1.446 1.00 95.38 96 LYS A O 1
ATOM 756 N N . ARG A 1 97 ? -8.461 -7.281 -0.120 1.00 95.19 97 ARG A N 1
ATOM 757 C CA . ARG A 1 97 ? -8.347 -5.979 -0.807 1.00 95.19 97 ARG A CA 1
ATOM 758 C C . ARG A 1 97 ? -8.502 -4.773 0.126 1.00 95.19 97 ARG A C 1
ATOM 760 O O . ARG A 1 97 ? -7.967 -3.710 -0.162 1.00 95.19 97 ARG A O 1
ATOM 767 N N . ASN A 1 98 ? -9.211 -4.932 1.249 1.00 95.81 98 ASN A N 1
ATOM 768 C CA . ASN A 1 98 ? -9.398 -3.881 2.249 1.00 95.81 98 ASN A CA 1
ATOM 769 C C . ASN A 1 98 ? -8.071 -3.337 2.794 1.00 95.81 98 ASN A C 1
ATOM 771 O O . ASN A 1 98 ? -8.021 -2.157 3.129 1.00 95.81 98 ASN A O 1
ATOM 775 N N . LEU A 1 99 ? -7.002 -4.145 2.821 1.00 97.19 99 LEU A N 1
ATOM 776 C CA . LEU A 1 99 ? -5.674 -3.654 3.180 1.00 97.19 99 LEU A CA 1
ATOM 777 C C . LEU A 1 99 ? -5.232 -2.503 2.261 1.00 97.19 99 LEU A C 1
ATOM 779 O O . LEU A 1 99 ? -4.698 -1.513 2.746 1.00 97.19 99 LEU A O 1
ATOM 783 N N . ILE A 1 100 ? -5.493 -2.591 0.953 1.00 97.56 100 ILE A N 1
ATOM 784 C CA . ILE A 1 100 ? -5.102 -1.550 -0.009 1.00 97.56 100 ILE A CA 1
ATOM 785 C C . ILE A 1 100 ? -5.819 -0.238 0.297 1.00 97.56 100 ILE A C 1
ATOM 787 O O . ILE A 1 100 ? -5.175 0.799 0.411 1.00 97.56 100 ILE A O 1
ATOM 791 N N . TYR A 1 101 ? -7.133 -0.280 0.516 1.00 97.00 101 TYR A N 1
ATOM 792 C CA . TYR A 1 101 ? -7.889 0.918 0.883 1.00 97.00 101 TYR A CA 1
ATOM 793 C C . TYR A 1 101 ? -7.441 1.497 2.233 1.00 97.00 101 TYR A C 1
ATOM 795 O O . TYR A 1 101 ? -7.401 2.714 2.393 1.00 97.00 101 TYR A O 1
ATOM 803 N N . ALA A 1 102 ? -7.052 0.650 3.189 1.00 96.81 102 ALA A N 1
ATOM 804 C CA . ALA A 1 102 ? -6.483 1.107 4.452 1.00 96.81 102 ALA A CA 1
ATOM 805 C C . ALA A 1 102 ? -5.147 1.833 4.248 1.00 96.81 102 ALA A C 1
ATOM 807 O O . ALA A 1 102 ? -4.953 2.908 4.806 1.00 96.81 102 ALA A O 1
ATOM 808 N N . LEU A 1 103 ? -4.251 1.294 3.413 1.00 97.38 103 LEU A N 1
ATOM 809 C CA . LEU A 1 103 ? -2.989 1.952 3.061 1.00 97.38 103 LEU A CA 1
ATOM 810 C C . LEU A 1 103 ? -3.232 3.309 2.398 1.00 97.38 103 LEU A C 1
ATOM 812 O O . LEU A 1 103 ? -2.575 4.283 2.757 1.00 97.38 103 LEU A O 1
ATOM 816 N N . VAL A 1 104 ? -4.205 3.392 1.486 1.00 95.75 104 VAL A N 1
ATOM 817 C CA . VAL A 1 104 ? -4.611 4.659 0.860 1.00 95.75 104 VAL A CA 1
ATOM 818 C C . VAL A 1 104 ? -5.052 5.662 1.926 1.00 95.75 104 VAL A C 1
ATOM 820 O O . VAL A 1 104 ? -4.550 6.782 1.937 1.00 95.75 104 VAL A O 1
ATOM 823 N N . VAL A 1 105 ? -5.924 5.273 2.859 1.00 94.69 105 VAL A N 1
ATOM 824 C CA . VAL A 1 105 ? -6.370 6.153 3.955 1.00 94.69 105 VAL A CA 1
ATOM 825 C C . VAL A 1 105 ? -5.193 6.613 4.815 1.00 94.69 105 VAL A C 1
ATOM 827 O O . VAL A 1 105 ? -5.024 7.812 5.036 1.00 94.69 105 VAL A O 1
ATOM 830 N N . LEU A 1 106 ? -4.375 5.675 5.292 1.00 94.94 106 LEU A N 1
ATOM 831 C CA . LEU A 1 106 ? -3.294 5.945 6.242 1.00 94.94 106 LEU A CA 1
ATOM 832 C C . LEU A 1 106 ? -2.179 6.804 5.635 1.00 94.94 106 LEU A C 1
ATOM 834 O O . LEU A 1 106 ? -1.568 7.593 6.346 1.00 94.94 106 LEU A O 1
AT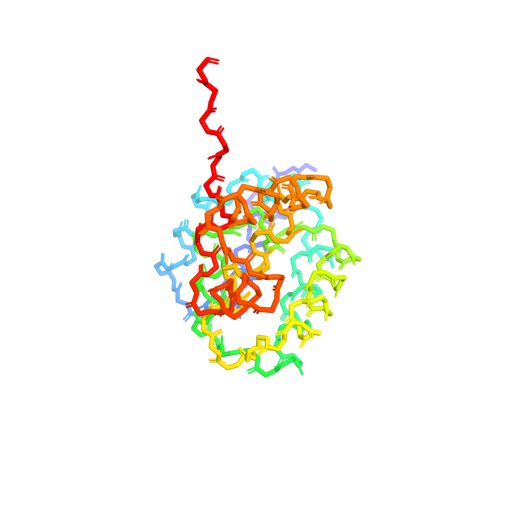OM 838 N N . LEU A 1 107 ? -1.921 6.680 4.331 1.00 94.75 107 LEU A N 1
ATOM 839 C CA . LEU A 1 107 ? -0.886 7.458 3.646 1.00 94.75 107 LEU A CA 1
ATOM 840 C C . LEU A 1 107 ? -1.359 8.847 3.204 1.00 94.75 107 LEU A C 1
ATOM 842 O O . LEU A 1 107 ? -0.521 9.730 3.025 1.00 94.75 107 LEU A O 1
ATOM 846 N N . ASN A 1 108 ? -2.671 9.048 3.045 1.00 89.38 108 ASN A N 1
ATOM 847 C CA . ASN A 1 108 ? -3.258 10.326 2.625 1.00 89.38 108 ASN A CA 1
ATOM 848 C C . ASN A 1 108 ? -3.847 11.147 3.784 1.00 89.38 108 ASN A C 1
ATOM 850 O O . ASN A 1 108 ? -4.314 12.262 3.569 1.00 89.38 108 ASN A O 1
ATOM 854 N N . THR A 1 109 ? -3.838 10.627 5.012 1.00 88.12 109 THR A N 1
ATOM 855 C CA . THR A 1 109 ? -4.336 11.345 6.193 1.00 88.12 109 THR A CA 1
ATOM 856 C C . THR A 1 109 ? -3.285 11.375 7.290 1.00 88.12 109 THR A C 1
ATOM 858 O O . THR A 1 109 ? -2.581 10.396 7.520 1.00 88.12 109 THR A O 1
ATOM 861 N N . ASN A 1 110 ? -3.181 12.502 7.992 1.00 86.38 110 ASN A N 1
ATOM 862 C CA . ASN A 1 110 ? -2.369 12.584 9.203 1.00 86.38 110 ASN A CA 1
ATOM 863 C C . ASN A 1 110 ? -3.187 12.174 10.440 1.00 86.38 110 ASN A C 1
ATOM 865 O O . ASN A 1 110 ? -4.415 12.058 10.389 1.00 86.38 110 ASN A O 1
ATOM 869 N N . LYS A 1 111 ? -2.496 11.983 11.568 1.00 85.12 111 LYS A N 1
ATOM 870 C CA . LYS A 1 111 ? -3.115 11.573 12.832 1.00 85.12 111 LYS A CA 1
ATOM 871 C C . LYS A 1 111 ? -4.215 12.538 13.284 1.00 85.12 111 LYS A C 1
ATOM 873 O O . LYS A 1 111 ? -5.310 12.095 13.600 1.00 85.12 111 LYS A O 1
ATOM 878 N N . THR A 1 112 ? -3.982 13.847 13.189 1.00 86.81 112 THR A N 1
ATOM 879 C CA . THR A 1 112 ? -4.978 14.872 13.535 1.00 86.81 112 THR A CA 1
ATOM 880 C C . THR A 1 112 ? -6.263 14.721 12.723 1.00 86.81 112 THR A C 1
ATOM 882 O O . THR A 1 112 ? -7.357 14.784 13.280 1.00 86.81 112 THR A O 1
ATOM 885 N N . MET A 1 113 ? -6.164 14.478 11.413 1.00 87.75 113 MET A N 1
ATOM 886 C CA . MET A 1 113 ? -7.327 14.240 10.558 1.00 87.75 113 MET A CA 1
ATOM 887 C C . MET A 1 113 ? -8.078 12.979 10.986 1.00 87.75 113 MET A C 1
ATOM 889 O O . MET A 1 113 ? -9.303 13.029 11.092 1.00 87.75 113 MET A O 1
ATOM 893 N N . GLN A 1 114 ? -7.364 11.885 11.266 1.00 86.25 114 GLN A N 1
ATOM 894 C CA . GLN A 1 114 ? -7.960 10.627 11.727 1.00 86.25 114 GLN A CA 1
ATOM 895 C C . GLN A 1 114 ? -8.679 10.807 13.069 1.00 86.25 114 GLN A C 1
ATOM 897 O O . GLN A 1 114 ? -9.872 10.521 13.156 1.00 86.25 114 GLN A O 1
ATOM 902 N N . ASP A 1 115 ? -8.008 11.386 14.067 1.00 88.06 115 ASP A N 1
ATOM 903 C CA . ASP A 1 115 ? -8.568 11.674 15.395 1.00 88.06 115 ASP A CA 1
ATOM 904 C C . ASP A 1 115 ? -9.813 12.553 15.284 1.00 88.06 115 ASP A C 1
ATOM 906 O O . ASP A 1 115 ? -10.834 12.335 15.935 1.00 88.06 115 ASP A O 1
ATOM 910 N N . SER A 1 116 ? -9.761 13.541 14.393 1.00 89.62 116 SER A N 1
ATOM 911 C CA . SER A 1 116 ? -10.891 14.419 14.165 1.00 89.62 116 SER A CA 1
ATOM 912 C C . SER A 1 116 ? -12.099 13.661 13.589 1.00 89.62 116 SER A C 1
ATOM 914 O O . SER A 1 116 ? -13.228 14.011 13.937 1.00 89.62 116 SER A O 1
ATOM 916 N N . LYS A 1 117 ? -11.904 12.653 12.726 1.00 89.00 117 LYS A N 1
ATOM 917 C CA . LYS A 1 117 ? -12.992 11.808 12.201 1.00 89.00 117 LYS A CA 1
ATOM 918 C C . LYS A 1 117 ? -13.541 10.893 13.291 1.00 89.00 117 LYS A C 1
ATOM 920 O O . LYS A 1 117 ? -14.755 10.815 13.442 1.00 89.00 117 LYS A O 1
ATOM 925 N N . PHE A 1 118 ? -12.675 10.309 14.120 1.00 87.69 118 PHE A N 1
ATOM 926 C CA . PHE A 1 118 ? -13.109 9.517 15.274 1.00 87.69 118 PHE A CA 1
ATOM 927 C C . PHE A 1 118 ? -13.988 10.318 16.240 1.00 87.69 118 PHE A C 1
ATOM 929 O O . PHE A 1 118 ? -15.045 9.826 16.620 1.00 87.69 118 PHE A O 1
ATOM 936 N N . LYS A 1 119 ? -13.655 11.588 16.512 1.00 90.50 119 LYS A N 1
ATOM 937 C CA . LYS A 1 119 ? -14.514 12.491 17.304 1.00 90.50 119 LYS A CA 1
ATOM 938 C C . LYS A 1 119 ? -15.909 12.704 16.705 1.00 90.50 119 LYS A C 1
ATOM 940 O O . LYS A 1 119 ? -16.855 12.958 17.442 1.00 90.50 119 LYS A O 1
ATOM 945 N N . VAL A 1 120 ? -16.057 12.647 15.378 1.00 90.62 120 VAL A N 1
ATOM 946 C CA . VAL A 1 120 ? -17.383 12.725 14.736 1.00 90.62 120 VAL A CA 1
ATOM 947 C C . VAL A 1 120 ? -18.173 11.451 15.015 1.00 90.62 120 VAL A C 1
ATOM 949 O O . VAL A 1 120 ? -19.330 11.537 15.409 1.00 90.62 120 VAL A O 1
ATOM 952 N N . TYR A 1 121 ? -17.546 10.282 14.889 1.00 90.00 121 TYR A N 1
ATOM 953 C CA . TYR A 1 121 ? -18.212 9.010 15.178 1.00 90.00 121 TYR A CA 1
ATOM 954 C C . TYR A 1 121 ? -18.575 8.870 16.662 1.00 90.00 121 TYR A C 1
ATOM 956 O O . TYR A 1 121 ? -19.647 8.362 16.979 1.00 90.00 121 TYR A O 1
ATOM 964 N N . GLU A 1 122 ? -17.747 9.390 17.571 1.00 91.38 122 GLU A N 1
ATOM 965 C CA . GLU A 1 122 ? -18.069 9.465 19.003 1.00 91.38 122 GLU A CA 1
ATOM 966 C C . GLU A 1 122 ? -19.346 10.269 19.270 1.00 91.38 122 GLU A C 1
ATOM 968 O O . GLU A 1 122 ? -20.189 9.835 20.053 1.00 91.38 122 GLU A O 1
ATOM 973 N N . ARG A 1 123 ? -19.561 11.386 18.558 1.00 92.00 123 ARG A N 1
ATOM 974 C CA . ARG A 1 123 ? -20.818 12.156 18.638 1.00 92.00 123 ARG A CA 1
ATOM 975 C C . ARG A 1 123 ? -22.037 11.369 18.146 1.00 92.00 123 ARG A C 1
ATOM 977 O O . ARG A 1 123 ? -23.153 11.701 18.524 1.00 92.00 123 ARG A O 1
ATOM 984 N N . TRP A 1 124 ? -21.837 10.335 17.330 1.00 90.88 124 TRP A N 1
ATOM 985 C CA . TRP A 1 124 ? -22.884 9.404 16.888 1.00 90.88 124 TRP A CA 1
ATOM 986 C C . TRP A 1 124 ? -23.026 8.179 17.806 1.00 90.88 124 TRP A C 1
ATOM 988 O O . TRP A 1 124 ? -23.700 7.213 17.452 1.00 90.88 124 TRP A O 1
ATOM 998 N N . GLY A 1 125 ? -22.375 8.188 18.973 1.00 94.12 125 GLY A N 1
ATOM 999 C CA . GLY A 1 125 ? -22.434 7.104 19.953 1.00 94.12 125 GLY A CA 1
ATOM 1000 C C . GLY A 1 125 ? -21.471 5.948 19.679 1.00 94.12 125 GLY A C 1
ATOM 1001 O O . GLY A 1 125 ? -21.570 4.905 20.326 1.00 94.12 125 GLY A O 1
ATOM 1002 N N . TRP A 1 126 ? -20.532 6.086 18.737 1.00 94.31 126 TRP A N 1
ATOM 1003 C CA . TRP A 1 126 ? -19.539 5.042 18.490 1.00 94.31 126 TRP A CA 1
ATOM 1004 C C . TRP A 1 126 ? -18.399 5.138 19.496 1.00 94.31 126 TRP A C 1
ATOM 1006 O O . TRP A 1 126 ? -17.800 6.191 19.674 1.00 94.31 126 TRP A O 1
ATOM 1016 N N . ASN A 1 127 ? -18.018 4.010 20.092 1.00 92.19 127 ASN A N 1
ATOM 1017 C CA . ASN A 1 127 ? -16.740 3.933 20.794 1.00 92.19 127 ASN A CA 1
ATOM 1018 C C . ASN A 1 127 ? -15.585 3.668 19.809 1.00 92.19 127 ASN A C 1
ATOM 1020 O O . ASN A 1 127 ? -15.785 3.196 18.684 1.00 92.19 127 ASN A O 1
ATOM 1024 N N . HIS A 1 128 ? -14.352 3.920 20.252 1.00 89.62 128 HIS A N 1
ATOM 1025 C CA . HIS A 1 128 ? -13.150 3.743 19.432 1.00 89.62 128 HIS A CA 1
ATOM 1026 C C . HIS A 1 128 ? -13.024 2.325 18.839 1.00 89.62 128 HIS A C 1
ATOM 1028 O O . HIS A 1 128 ? -12.649 2.152 17.679 1.00 89.62 128 HIS A O 1
ATOM 1034 N N . LYS A 1 129 ? -13.397 1.288 19.603 1.00 92.62 129 LYS A N 1
ATOM 1035 C CA . LYS A 1 129 ? -13.366 -0.107 19.138 1.00 92.62 129 LYS A CA 1
ATOM 1036 C C . LYS A 1 129 ? -14.331 -0.333 17.971 1.00 92.62 129 LYS A C 1
ATOM 1038 O O . LYS A 1 129 ? -13.940 -0.952 16.982 1.00 92.62 129 LYS A O 1
ATOM 1043 N N . LEU A 1 130 ? -15.559 0.176 18.065 1.00 93.75 130 LEU A N 1
ATOM 1044 C CA . LEU A 1 130 ? -16.557 0.098 16.997 1.00 93.75 130 LEU A CA 1
ATOM 1045 C C . LEU A 1 130 ? -16.080 0.847 15.748 1.00 93.75 130 LEU A C 1
ATOM 1047 O O . LEU A 1 130 ? -16.178 0.316 14.643 1.00 93.75 130 LEU A O 1
ATOM 1051 N N . ALA A 1 131 ? -15.480 2.026 15.922 1.00 92.50 131 ALA A N 1
ATOM 1052 C CA . ALA A 1 131 ? -14.937 2.797 14.810 1.00 92.50 131 ALA A CA 1
ATOM 1053 C C . ALA A 1 131 ? -13.791 2.067 14.088 1.00 92.50 131 ALA A C 1
ATOM 1055 O O . ALA A 1 131 ? -13.777 2.018 12.858 1.00 92.50 131 ALA A O 1
ATOM 1056 N N . LEU A 1 132 ? -12.876 1.421 14.820 1.00 92.38 132 LEU A N 1
ATOM 1057 C CA . LEU A 1 132 ? -11.832 0.583 14.217 1.00 92.38 132 LEU A CA 1
ATOM 1058 C C . LEU A 1 132 ? -12.403 -0.658 13.516 1.00 92.38 132 LEU A C 1
ATOM 1060 O O . LEU A 1 132 ? -11.938 -1.027 12.436 1.00 92.38 132 LEU A O 1
ATOM 1064 N N . GLN A 1 133 ? -13.425 -1.300 14.090 1.00 93.31 133 GLN A N 1
ATOM 1065 C CA . GLN A 1 133 ? -14.103 -2.434 13.453 1.00 93.31 133 GLN A CA 1
ATOM 1066 C C . GLN A 1 133 ? -14.770 -2.028 12.140 1.00 93.31 133 GLN A C 1
ATOM 1068 O O . GLN A 1 133 ? -14.618 -2.728 11.132 1.00 93.31 133 GLN A O 1
ATOM 1073 N N . ALA A 1 134 ? -15.468 -0.893 12.143 1.00 93.12 134 ALA A N 1
ATOM 1074 C CA . ALA A 1 134 ? -16.031 -0.311 10.942 1.00 93.12 134 ALA A CA 1
ATOM 1075 C C . ALA A 1 134 ? -14.917 -0.010 9.941 1.00 93.12 134 ALA A C 1
ATOM 1077 O O . ALA A 1 134 ? -15.015 -0.459 8.800 1.00 93.12 134 ALA A O 1
ATOM 1078 N N . PHE A 1 135 ? -13.841 0.673 10.356 1.00 92.81 135 PHE A N 1
ATOM 1079 C CA . PHE A 1 135 ? -12.722 1.039 9.479 1.00 92.81 135 PHE A CA 1
ATOM 1080 C C . PHE A 1 135 ? -12.135 -0.191 8.797 1.00 92.81 135 PHE A C 1
ATOM 1082 O O . PHE A 1 135 ? -11.942 -0.200 7.585 1.00 92.81 135 PHE A O 1
ATOM 1089 N N . ARG A 1 136 ? -11.958 -1.279 9.547 1.00 94.19 136 ARG A N 1
ATOM 1090 C CA . ARG A 1 136 ? -11.494 -2.555 9.007 1.00 94.19 136 ARG A CA 1
ATOM 1091 C C . ARG A 1 136 ? -12.424 -3.133 7.938 1.00 94.19 136 ARG A C 1
ATOM 1093 O O . ARG A 1 136 ? -11.965 -3.653 6.915 1.00 94.19 136 ARG A O 1
ATOM 1100 N N . LYS A 1 137 ? -13.735 -3.068 8.173 1.00 92.69 137 LYS A N 1
ATOM 1101 C CA . LYS A 1 137 ? -14.747 -3.625 7.267 1.00 92.69 137 LYS A CA 1
ATOM 1102 C C . LYS A 1 137 ? -14.970 -2.741 6.035 1.00 92.69 137 LYS A C 1
ATOM 1104 O O . LYS A 1 137 ? -15.150 -3.273 4.941 1.00 92.69 137 LYS A O 1
ATOM 1109 N N . PHE A 1 138 ? -14.885 -1.424 6.197 1.00 92.00 138 PHE A N 1
ATOM 1110 C CA . PHE A 1 138 ? -15.206 -0.428 5.178 1.00 92.00 138 PHE A CA 1
ATOM 1111 C C . PHE A 1 138 ? -14.227 0.761 5.207 1.00 92.00 138 PHE A C 1
ATOM 1113 O O . PHE A 1 138 ? -14.625 1.866 5.550 1.00 92.00 138 PHE A O 1
ATOM 1120 N N . PRO A 1 139 ? -12.955 0.616 4.798 1.00 91.19 139 PRO A N 1
ATOM 1121 C CA . PRO A 1 139 ? -11.962 1.693 4.942 1.00 91.19 139 PRO A CA 1
ATOM 1122 C C . PRO A 1 139 ? -12.342 3.013 4.261 1.00 91.19 139 PRO A C 1
ATOM 1124 O O . PRO A 1 139 ? -11.899 4.083 4.664 1.00 91.19 139 PRO A O 1
ATOM 1127 N N . VAL A 1 140 ? -13.185 2.929 3.231 1.00 87.12 140 VAL A N 1
ATOM 1128 C CA . VAL A 1 140 ? -13.613 4.042 2.382 1.00 87.12 140 VAL A CA 1
ATOM 1129 C C . VAL A 1 140 ? -14.273 5.179 3.163 1.00 87.12 140 VAL A C 1
ATOM 1131 O O . VAL A 1 140 ? -14.044 6.332 2.811 1.00 87.12 140 VAL A O 1
ATOM 1134 N N . PHE A 1 141 ? -15.013 4.921 4.251 1.00 87.19 141 PHE A N 1
ATOM 1135 C CA . PHE A 1 141 ? -15.630 6.030 5.000 1.00 87.19 141 PHE A CA 1
ATOM 1136 C C . PHE A 1 141 ? -14.583 6.928 5.677 1.00 87.19 141 PHE A C 1
ATOM 1138 O O . PHE A 1 141 ? -14.817 8.120 5.855 1.00 87.19 141 PHE A O 1
ATOM 1145 N N . MET A 1 142 ? -13.392 6.396 5.983 1.00 87.69 142 MET A N 1
ATOM 1146 C CA . MET A 1 142 ? -12.272 7.192 6.490 1.00 87.69 142 MET A CA 1
ATOM 1147 C C . MET A 1 142 ? -11.576 8.008 5.394 1.00 87.69 142 MET A C 1
ATOM 1149 O O . MET A 1 142 ? -10.713 8.821 5.721 1.00 87.69 142 MET A O 1
ATOM 1153 N N . MET A 1 143 ? -11.937 7.853 4.114 1.00 83.31 143 MET A N 1
ATOM 1154 C CA . MET A 1 143 ? -11.485 8.738 3.029 1.00 83.31 143 MET A CA 1
ATOM 1155 C C . MET A 1 143 ? -12.365 9.981 2.873 1.00 83.31 143 MET A C 1
ATOM 1157 O O . MET A 1 143 ? -11.884 10.983 2.355 1.00 83.31 143 MET A O 1
ATOM 1161 N N . LEU A 1 144 ? -13.610 9.953 3.360 1.00 82.25 144 LEU A N 1
ATOM 1162 C CA . LEU A 1 144 ? -14.546 11.071 3.224 1.00 82.25 144 LEU A CA 1
ATOM 1163 C C . LEU A 1 144 ? -13.991 12.329 3.896 1.00 82.25 144 LEU A C 1
ATOM 1165 O O . LEU A 1 144 ? -13.437 12.258 5.002 1.00 82.25 144 LEU A O 1
ATOM 1169 N N . SER A 1 145 ? -14.105 13.476 3.229 1.00 76.12 145 SER A N 1
ATOM 1170 C CA . SER A 1 145 ? -13.843 14.759 3.870 1.00 76.12 145 SER A CA 1
ATOM 1171 C C . SER A 1 145 ? -14.871 14.985 4.974 1.00 76.12 145 SER A C 1
ATOM 1173 O O . SER A 1 145 ? -15.989 14.475 4.937 1.00 76.12 145 SER A O 1
ATOM 1175 N N . LYS A 1 146 ? -14.484 15.760 5.982 1.00 67.81 146 LYS A N 1
ATOM 1176 C CA . LYS A 1 146 ? -15.490 16.439 6.790 1.00 67.81 146 LYS A CA 1
ATOM 1177 C C . LYS A 1 146 ? -16.063 17.522 5.891 1.00 67.81 146 LYS A C 1
ATOM 1179 O O . LYS A 1 146 ? -15.274 18.268 5.318 1.00 67.81 146 LYS A O 1
ATOM 1184 N N . GLU A 1 147 ? -17.373 17.557 5.700 1.00 68.69 147 GLU A N 1
ATOM 1185 C CA . GLU A 1 147 ? -18.008 18.643 4.953 1.00 68.69 147 GLU A CA 1
ATOM 1186 C C . GLU A 1 147 ? -17.571 19.990 5.548 1.00 68.69 147 GLU A C 1
ATOM 1188 O O . GLU A 1 147 ? -17.646 20.202 6.760 1.00 68.69 147 GLU A O 1
ATOM 1193 N N . THR A 1 148 ? -17.036 20.861 4.694 1.00 45.34 148 THR A N 1
ATOM 1194 C CA . THR A 1 148 ? -16.891 22.296 4.952 1.00 45.34 148 THR A CA 1
ATOM 1195 C C . THR A 1 148 ? -18.229 22.941 4.611 1.00 45.34 148 THR A C 1
ATOM 1197 O O . THR A 1 148 ? -18.533 23.074 3.426 1.00 45.34 148 THR A O 1
ATOM 1200 N N . TYR A 1 149 ? -19.018 23.282 5.631 1.00 41.47 149 TYR A N 1
ATOM 1201 C CA . TYR A 1 149 ? -20.049 24.320 5.531 1.00 41.47 149 TYR A CA 1
ATOM 1202 C C . TYR A 1 149 ? -19.439 25.648 5.968 1.00 41.47 149 TYR A C 1
ATOM 1204 O O . TYR A 1 149 ? -18.623 25.615 6.922 1.00 41.47 149 TYR A O 1
#

Foldseek 3Di:
DDDCVPQVVVLLVVLCVLLVDNVLSVLLCVVCVVLSVPAPCVQFQPLLSVVLVVLVQDSVLSSCCRNPPVVLSRPGNVQLVVQLVVCVVLPADSPDSLSSLSSVLSSVDDPVLQVVVVVVVVVVVDDPNNVSVCCNVPVVVSVDDDDDD

Radius of gyration: 16.87 Å; chains: 1; bounding box: 41×37×45 Å

Secondary structure (DSSP, 8-state):
---IIIIIHHHHHHHHHHH--HHHHHHHHHHTHHHHHHS-TTTTHHHHHHHHHHTT--HHHHHHHHHH-HHHHTS-HHHHHHHHHHHHHHT--TTSTHHHHHHHHHHH--HHHHHHHHHHHHHTT--HHHHHHHHHH-GGGGGSPPP--

pLDDT: mean 91.04, std 8.48, range [41.47, 98.25]

InterPro domains:
  IPR003690 Transcription termination factor, mitochondrial/chloroplastic [PTHR13068] (2-147)
  IPR038538 MTERF superfamily, mitochondrial/chloroplastic [G3DSA:1.25.70.10] (1-149)